Protein AF-A0A8T5B8S8-F1 (afdb_monomer_lite)

Radius of gyration: 22.69 Å; chains: 1; bounding box: 56×27×66 Å

pLDDT: mean 91.0, std 11.33, range [36.69, 97.81]

Foldseek 3Di:
DPDDDDDDDDDDDDPVVLVVLVVVCVVVVHDSVVSVVVVVVVVVLVVQLVVLLVCQLVVVDPLCVSCVSSVHDSVVSVVVCVVVVRDHDADVVNVVVVVVVVCVVVVDD

Structure (mmCIF, N/CA/C/O backbone):
data_AF-A0A8T5B8S8-F1
#
_entry.id   AF-A0A8T5B8S8-F1
#
loop_
_atom_site.group_PDB
_atom_site.id
_atom_site.type_symbol
_atom_site.label_atom_id
_atom_site.label_alt_id
_atom_site.label_comp_id
_atom_site.label_asym_id
_atom_site.label_entity_id
_atom_site.label_seq_id
_atom_site.pdbx_PDB_ins_code
_atom_site.Cartn_x
_atom_site.Cartn_y
_atom_site.Cartn_z
_atom_site.occupancy
_atom_site.B_iso_or_equiv
_atom_site.auth_seq_id
_atom_site.auth_comp_id
_atom_site.auth_asym_id
_atom_site.auth_atom_id
_atom_site.pdbx_PDB_model_num
ATOM 1 N N . MET A 1 1 ? 24.868 -10.493 3.628 1.00 36.69 1 MET A N 1
ATOM 2 C CA . MET A 1 1 ? 24.787 -10.494 2.152 1.00 36.69 1 MET A CA 1
ATOM 3 C C . MET A 1 1 ? 23.463 -11.142 1.777 1.00 36.69 1 MET A C 1
ATOM 5 O O . MET A 1 1 ? 23.390 -12.359 1.708 1.00 36.69 1 MET A O 1
ATOM 9 N N . ILE A 1 2 ? 22.385 -10.364 1.667 1.00 42.16 2 ILE A N 1
ATOM 10 C CA . ILE A 1 2 ? 21.121 -10.902 1.153 1.00 42.16 2 ILE A CA 1
ATOM 11 C C . ILE A 1 2 ? 21.274 -10.874 -0.364 1.00 42.16 2 ILE A C 1
ATOM 13 O O . ILE A 1 2 ? 21.304 -9.801 -0.959 1.00 42.16 2 ILE A O 1
ATOM 17 N N . TRP A 1 3 ? 21.487 -12.037 -0.971 1.00 51.94 3 TRP A N 1
ATOM 18 C CA . TRP A 1 3 ? 21.425 -12.168 -2.421 1.00 51.94 3 TRP A CA 1
ATOM 19 C C . TRP A 1 3 ? 19.994 -11.852 -2.866 1.00 51.94 3 TRP A C 1
ATOM 21 O O . TRP A 1 3 ? 19.054 -12.526 -2.448 1.00 51.94 3 TRP A O 1
ATOM 31 N N . MET A 1 4 ? 19.820 -10.823 -3.694 1.00 62.88 4 MET A N 1
ATOM 32 C CA . MET A 1 4 ? 18.563 -10.598 -4.405 1.00 62.88 4 MET A CA 1
ATOM 33 C C . MET A 1 4 ? 18.516 -11.561 -5.589 1.00 62.88 4 MET A C 1
ATOM 35 O O . MET A 1 4 ? 19.128 -11.308 -6.626 1.00 62.88 4 MET A O 1
ATOM 39 N N . ALA A 1 5 ? 17.820 -12.683 -5.423 1.00 81.06 5 ALA A N 1
ATOM 40 C CA . ALA A 1 5 ? 17.494 -13.555 -6.542 1.00 81.06 5 ALA A CA 1
ATOM 41 C C . ALA A 1 5 ? 16.544 -12.807 -7.491 1.00 81.06 5 ALA A C 1
ATOM 43 O O . ALA A 1 5 ? 15.498 -12.311 -7.072 1.00 81.06 5 ALA A O 1
ATOM 44 N N . LEU A 1 6 ? 16.934 -12.685 -8.760 1.00 81.75 6 LEU A N 1
ATOM 45 C CA . LEU A 1 6 ? 16.081 -12.145 -9.813 1.00 81.75 6 LEU A CA 1
ATOM 46 C C . LEU A 1 6 ? 15.484 -13.309 -10.597 1.00 81.75 6 LEU A C 1
ATOM 48 O O . LEU A 1 6 ? 16.217 -14.097 -11.191 1.00 81.75 6 LEU A O 1
ATOM 52 N N . GLU A 1 7 ? 14.158 -13.383 -10.625 1.00 88.62 7 GLU A N 1
ATOM 53 C CA . GLU A 1 7 ? 13.424 -14.339 -11.448 1.00 88.62 7 GLU A CA 1
ATOM 54 C C . GLU A 1 7 ? 12.843 -13.638 -12.679 1.00 88.62 7 GLU A C 1
ATOM 56 O O . GLU A 1 7 ? 12.337 -12.514 -12.603 1.00 88.62 7 GLU A O 1
ATOM 61 N N . ALA A 1 8 ? 12.943 -14.290 -13.838 1.00 89.25 8 ALA A N 1
ATOM 62 C CA . ALA A 1 8 ? 12.408 -13.759 -15.084 1.00 89.25 8 ALA A CA 1
ATOM 63 C C . ALA A 1 8 ? 10.911 -14.073 -15.195 1.00 89.25 8 ALA A C 1
ATOM 65 O O . ALA A 1 8 ? 10.507 -15.234 -15.191 1.00 89.25 8 ALA A O 1
ATOM 66 N N . VAL A 1 9 ? 10.094 -13.034 -15.363 1.00 89.62 9 VAL A N 1
ATOM 67 C CA . VAL A 1 9 ? 8.651 -13.153 -15.608 1.00 89.62 9 VAL A CA 1
ATOM 68 C C . VAL A 1 9 ? 8.359 -12.698 -17.035 1.00 89.62 9 VAL A C 1
ATOM 70 O O . VAL A 1 9 ? 8.780 -11.615 -17.443 1.00 89.62 9 VAL A O 1
ATOM 73 N N . THR A 1 10 ? 7.632 -13.511 -17.806 1.00 91.19 10 THR A N 1
ATOM 74 C CA . THR A 1 10 ? 7.183 -13.141 -19.158 1.00 91.19 10 THR A CA 1
ATOM 75 C C . THR A 1 10 ? 5.706 -12.761 -19.128 1.00 91.19 10 THR A C 1
ATOM 77 O O . THR A 1 10 ? 4.872 -13.491 -18.602 1.00 91.19 10 THR A O 1
ATOM 80 N N . THR A 1 11 ? 5.370 -11.594 -19.678 1.00 91.94 11 THR A N 1
ATOM 81 C CA . THR A 1 11 ? 3.984 -11.118 -19.769 1.00 91.94 11 THR A CA 1
ATOM 82 C C . THR A 1 11 ? 3.745 -10.408 -21.096 1.00 91.94 11 THR A C 1
ATOM 84 O O . THR A 1 11 ? 4.667 -9.851 -21.696 1.00 91.94 11 THR A O 1
ATOM 87 N N . ARG A 1 12 ? 2.502 -10.454 -21.582 1.00 94.25 12 ARG A N 1
ATOM 88 C CA . ARG A 1 12 ? 2.082 -9.780 -22.814 1.00 94.25 12 ARG A CA 1
ATOM 89 C C . ARG A 1 12 ? 1.466 -8.439 -22.444 1.00 94.25 12 ARG A C 1
ATOM 91 O O . ARG A 1 12 ? 0.429 -8.404 -21.790 1.00 94.25 12 ARG A O 1
ATOM 98 N N . LEU A 1 13 ? 2.092 -7.352 -22.886 1.00 92.00 13 LEU A N 1
ATOM 99 C CA . LEU A 1 13 ? 1.612 -5.993 -22.648 1.00 92.00 13 LEU A CA 1
ATOM 100 C C . LEU A 1 13 ? 1.039 -5.386 -23.936 1.00 92.00 13 LEU A C 1
ATOM 102 O O . LEU A 1 13 ? 1.579 -5.635 -25.020 1.00 92.00 13 LEU A O 1
ATOM 106 N N . PRO A 1 14 ? -0.024 -4.568 -23.845 1.00 96.88 14 PRO A N 1
ATOM 107 C CA . PRO A 1 14 ? -0.480 -3.761 -24.968 1.00 96.88 14 PRO A CA 1
ATOM 108 C C . PRO A 1 14 ? 0.655 -2.889 -25.515 1.00 96.88 14 PRO A C 1
ATOM 110 O O . PRO A 1 14 ? 1.450 -2.337 -24.751 1.00 96.88 14 PRO A O 1
ATOM 113 N N . ARG A 1 15 ? 0.706 -2.713 -26.842 1.00 96.00 15 ARG A N 1
ATOM 114 C CA . ARG A 1 15 ? 1.759 -1.914 -27.497 1.00 96.00 15 ARG A CA 1
ATOM 115 C C . ARG A 1 15 ? 1.855 -0.496 -26.937 1.00 96.00 15 ARG A C 1
ATOM 117 O O . ARG A 1 15 ? 2.949 0.037 -26.826 1.00 96.00 15 ARG A O 1
ATOM 124 N N . GLU A 1 16 ? 0.724 0.107 -26.582 1.00 97.19 16 GLU A N 1
ATOM 125 C CA . GLU A 1 16 ? 0.686 1.481 -26.073 1.00 97.19 16 GLU A CA 1
ATOM 126 C C . GLU A 1 16 ? 1.372 1.611 -24.714 1.00 97.19 16 GLU A C 1
ATOM 128 O O . GLU A 1 16 ? 2.142 2.542 -24.500 1.00 97.19 16 GLU A O 1
ATOM 133 N N . MET A 1 17 ? 1.159 0.629 -23.836 1.00 95.50 17 MET A N 1
ATOM 134 C CA . MET A 1 17 ? 1.805 0.567 -22.530 1.00 95.50 17 MET A CA 1
ATOM 135 C C . MET A 1 17 ? 3.318 0.399 -22.674 1.00 95.50 17 MET A C 1
ATOM 137 O O . MET A 1 17 ? 4.076 1.073 -21.986 1.00 95.50 17 MET A O 1
ATOM 141 N N . LEU A 1 18 ? 3.764 -0.462 -23.596 1.00 94.81 18 LEU A N 1
ATOM 142 C CA . LEU A 1 18 ? 5.193 -0.664 -23.835 1.00 94.81 18 LEU A CA 1
ATOM 143 C C . LEU A 1 18 ? 5.872 0.620 -24.335 1.00 94.81 18 LEU A C 1
ATOM 145 O O . LEU A 1 18 ? 6.946 0.955 -23.844 1.00 94.81 18 LEU A O 1
ATOM 149 N N . ARG A 1 19 ? 5.218 1.368 -25.237 1.00 96.06 19 ARG A N 1
ATOM 150 C CA . ARG A 1 19 ? 5.720 2.669 -25.712 1.00 96.06 19 ARG A CA 1
ATOM 151 C C . ARG A 1 19 ? 5.896 3.669 -24.572 1.00 96.06 19 ARG A C 1
ATOM 153 O O . ARG A 1 19 ? 6.889 4.387 -24.540 1.00 96.06 19 ARG A O 1
ATOM 160 N N . GLU A 1 20 ? 4.951 3.715 -23.637 1.00 96.75 20 GLU A N 1
ATOM 161 C CA . GLU A 1 20 ? 5.034 4.625 -22.492 1.00 96.75 20 GLU A CA 1
ATOM 162 C C . GLU A 1 20 ? 6.161 4.236 -21.528 1.00 96.75 20 GLU A C 1
ATOM 164 O O . GLU A 1 20 ? 6.912 5.099 -21.073 1.00 96.75 20 GLU A O 1
ATOM 169 N N . VAL A 1 21 ? 6.337 2.937 -21.272 1.00 95.75 21 VAL A N 1
ATOM 170 C CA . VAL A 1 21 ? 7.467 2.428 -20.481 1.00 95.75 21 VAL A CA 1
ATOM 171 C C . VAL A 1 21 ? 8.798 2.788 -21.146 1.00 95.75 21 VAL A C 1
ATOM 173 O O . VAL A 1 21 ? 9.699 3.271 -20.471 1.00 95.75 21 VAL A O 1
ATOM 176 N N . GLU A 1 22 ? 8.935 2.598 -22.458 1.00 95.56 22 GLU A N 1
ATOM 177 C CA . GLU A 1 22 ? 10.165 2.938 -23.188 1.00 95.56 22 GLU A CA 1
ATOM 178 C C . GLU A 1 22 ? 10.469 4.441 -23.119 1.00 95.56 22 GLU A C 1
ATOM 180 O O . GLU A 1 22 ? 11.580 4.828 -22.756 1.00 95.56 22 GLU A O 1
ATOM 185 N N . ARG A 1 23 ? 9.457 5.291 -23.331 1.00 97.62 23 ARG A N 1
ATOM 186 C CA . ARG A 1 23 ? 9.576 6.751 -23.208 1.00 97.62 23 ARG A CA 1
ATOM 187 C C . ARG A 1 23 ? 10.058 7.185 -21.818 1.00 97.62 23 ARG A C 1
ATOM 189 O O . ARG A 1 23 ? 10.872 8.102 -21.694 1.00 97.62 23 ARG A O 1
ATOM 196 N N . LEU A 1 24 ? 9.534 6.564 -20.761 1.00 97.44 24 LEU A N 1
ATOM 197 C CA . LEU A 1 24 ? 9.936 6.847 -19.381 1.00 97.44 24 LEU A CA 1
ATOM 198 C C . LEU A 1 24 ? 11.348 6.328 -19.081 1.00 97.44 24 LEU A C 1
ATOM 200 O O . LEU A 1 24 ? 12.125 7.035 -18.441 1.00 97.44 24 LEU A O 1
ATOM 204 N N . ALA A 1 25 ? 11.707 5.148 -19.589 1.00 97.12 25 ALA A N 1
ATOM 205 C CA . ALA A 1 25 ? 13.023 4.548 -19.380 1.00 97.12 25 ALA A CA 1
ATOM 206 C C . ALA A 1 25 ? 14.132 5.409 -20.003 1.00 97.12 25 ALA A C 1
ATOM 208 O O . ALA A 1 25 ? 15.148 5.673 -19.360 1.00 97.12 25 ALA A O 1
ATOM 209 N N . GLU A 1 26 ? 13.899 5.929 -21.213 1.00 97.12 26 GLU A N 1
ATOM 210 C CA . GLU A 1 26 ? 14.801 6.877 -21.876 1.00 97.12 26 GLU A CA 1
ATOM 211 C C . GLU A 1 26 ? 14.950 8.179 -21.082 1.00 97.12 26 GLU A C 1
ATOM 213 O O . GLU A 1 26 ? 16.069 8.644 -20.849 1.00 97.12 26 GLU A O 1
ATOM 218 N N . LYS A 1 27 ? 13.829 8.750 -20.619 1.00 97.38 27 LYS A N 1
ATOM 219 C CA . LYS A 1 27 ? 13.823 9.985 -19.822 1.00 97.38 27 LYS A CA 1
ATOM 220 C C . LYS A 1 27 ? 14.613 9.828 -18.519 1.00 97.38 27 LYS A C 1
ATOM 222 O O . LYS A 1 27 ? 15.338 10.744 -18.132 1.00 97.38 27 LYS A O 1
ATOM 227 N N . GLU A 1 28 ? 14.466 8.691 -17.845 1.00 95.75 28 GLU A N 1
ATOM 228 C CA . GLU A 1 28 ? 15.121 8.391 -16.566 1.00 95.75 2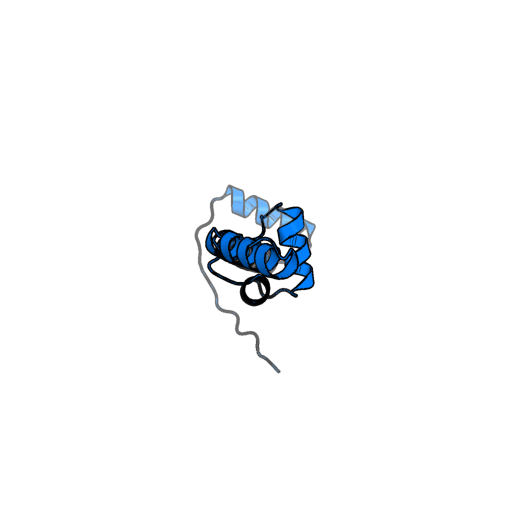8 GLU A CA 1
ATOM 229 C C . GLU A 1 28 ? 16.521 7.776 -16.722 1.00 95.75 28 GLU A C 1
ATOM 231 O O . GLU A 1 28 ? 17.233 7.626 -15.729 1.00 95.75 28 GLU A O 1
ATOM 236 N N . LYS A 1 29 ? 16.946 7.473 -17.958 1.00 96.50 29 LYS A N 1
ATOM 237 C CA . LYS A 1 29 ? 18.226 6.823 -18.292 1.00 96.50 29 LYS A CA 1
ATOM 238 C C . LYS A 1 29 ? 18.427 5.487 -17.567 1.00 96.50 29 LYS A C 1
ATOM 240 O O . LYS A 1 29 ? 19.520 5.190 -17.084 1.00 96.50 29 LYS A O 1
ATOM 245 N N . VAL A 1 30 ? 17.372 4.683 -17.501 1.00 96.62 30 VAL A N 1
ATOM 246 C CA . VAL A 1 30 ? 17.382 3.333 -16.920 1.00 96.62 30 VAL A CA 1
ATOM 247 C C . VAL A 1 30 ? 17.011 2.302 -17.976 1.00 96.62 30 VAL A C 1
ATOM 249 O O . VAL A 1 30 ? 16.393 2.631 -18.989 1.00 96.62 30 VAL A O 1
ATOM 252 N N . ASP A 1 31 ? 17.376 1.039 -17.762 1.00 94.81 31 ASP A N 1
ATOM 253 C CA . ASP A 1 31 ? 16.916 -0.020 -18.649 1.00 94.81 31 ASP A CA 1
ATOM 254 C C . ASP A 1 31 ? 15.422 -0.307 -18.443 1.00 94.81 31 ASP A C 1
ATOM 256 O O . ASP A 1 31 ? 14.831 -0.067 -17.385 1.00 94.81 31 ASP A O 1
ATOM 260 N N . ARG A 1 32 ? 14.806 -0.872 -19.483 1.00 92.56 32 ARG A N 1
ATOM 261 C CA . ARG A 1 32 ? 13.380 -1.203 -19.483 1.00 92.56 32 ARG A CA 1
ATOM 262 C C . ARG A 1 32 ? 12.994 -2.135 -18.331 1.00 92.56 32 ARG A C 1
ATOM 264 O O . ARG A 1 32 ? 11.916 -1.976 -17.767 1.00 92.56 32 ARG A O 1
ATOM 271 N N . SER A 1 33 ? 13.835 -3.113 -17.997 1.00 92.19 33 SER A N 1
ATOM 272 C CA . SER A 1 33 ? 13.505 -4.108 -16.970 1.00 92.19 33 SER A CA 1
ATOM 273 C C . SER A 1 33 ? 13.552 -3.491 -15.576 1.00 92.19 33 SER A C 1
ATOM 275 O O . SER A 1 33 ? 12.680 -3.776 -14.757 1.00 92.19 33 SER A O 1
ATOM 277 N N . GLU A 1 34 ? 14.520 -2.615 -15.320 1.00 93.69 34 GLU A N 1
ATOM 278 C CA . GLU A 1 34 ? 14.605 -1.845 -14.081 1.00 93.69 34 GLU A CA 1
ATOM 279 C C . GLU A 1 34 ? 13.413 -0.898 -13.915 1.00 93.69 34 GLU A C 1
ATOM 281 O O . GLU A 1 34 ? 12.799 -0.887 -12.846 1.00 93.69 34 GLU A O 1
ATOM 286 N N . LEU A 1 35 ? 13.016 -0.162 -14.960 1.00 95.62 35 LEU A N 1
ATOM 287 C CA . LEU A 1 35 ? 11.832 0.694 -14.869 1.00 95.62 35 LEU A CA 1
ATOM 288 C C . LEU A 1 35 ? 10.566 -0.123 -14.585 1.00 95.62 35 LEU A C 1
ATOM 290 O O . LEU A 1 35 ? 9.805 0.218 -13.680 1.00 95.62 35 LEU A O 1
ATOM 294 N N . ILE A 1 36 ? 10.350 -1.219 -15.321 1.00 94.56 36 ILE A N 1
ATOM 295 C CA . ILE A 1 36 ? 9.199 -2.107 -15.096 1.00 94.56 36 ILE A CA 1
ATOM 296 C C . ILE A 1 36 ? 9.198 -2.615 -13.653 1.00 94.56 36 ILE A C 1
ATOM 298 O O . ILE A 1 36 ? 8.156 -2.596 -13.000 1.00 94.56 36 ILE A O 1
ATOM 302 N N . ARG A 1 37 ? 10.357 -3.022 -13.125 1.00 93.25 37 ARG A N 1
ATOM 303 C CA . ARG A 1 37 ? 10.486 -3.484 -11.740 1.00 93.25 37 ARG A CA 1
ATOM 304 C C . ARG A 1 37 ? 10.101 -2.398 -10.737 1.00 93.25 37 ARG A C 1
ATOM 306 O O . ARG A 1 37 ? 9.348 -2.689 -9.814 1.00 93.25 37 ARG A O 1
ATOM 313 N N . ARG A 1 38 ? 10.567 -1.158 -10.921 1.00 94.69 38 ARG A N 1
ATOM 314 C CA . ARG A 1 38 ? 10.223 -0.023 -10.044 1.00 94.69 38 ARG A CA 1
ATOM 315 C C . ARG A 1 38 ? 8.737 0.307 -10.082 1.00 94.69 38 ARG A C 1
ATOM 317 O O . ARG A 1 38 ? 8.131 0.504 -9.034 1.00 94.69 38 ARG A O 1
ATOM 324 N N . LEU A 1 39 ? 8.147 0.338 -11.277 1.00 95.50 39 LEU A N 1
ATOM 325 C CA . LEU A 1 39 ? 6.715 0.582 -11.448 1.00 95.50 39 LEU A CA 1
ATOM 326 C C . LEU A 1 39 ? 5.878 -0.520 -10.790 1.00 95.50 39 LEU A C 1
ATOM 328 O O . LEU A 1 39 ? 4.884 -0.221 -10.132 1.00 95.50 39 LEU A O 1
ATOM 332 N N . LEU A 1 40 ? 6.294 -1.782 -10.924 1.00 94.75 40 LEU A N 1
ATOM 333 C CA . LEU A 1 40 ? 5.639 -2.908 -10.262 1.00 94.75 40 LEU A CA 1
ATOM 334 C C . LEU A 1 40 ? 5.781 -2.842 -8.739 1.00 94.75 40 LEU A C 1
ATOM 336 O O . LEU A 1 40 ? 4.786 -3.029 -8.046 1.00 94.75 40 LEU A O 1
ATOM 340 N N . ASP A 1 41 ? 6.968 -2.541 -8.207 1.00 94.44 41 ASP A N 1
ATOM 341 C CA . ASP A 1 41 ? 7.174 -2.369 -6.761 1.00 94.44 41 ASP A CA 1
ATOM 342 C C . ASP A 1 41 ? 6.281 -1.251 -6.206 1.00 94.44 41 ASP A C 1
ATOM 344 O O . ASP A 1 41 ? 5.581 -1.440 -5.210 1.00 94.44 41 ASP A O 1
ATOM 348 N N . PHE A 1 42 ? 6.220 -0.113 -6.903 1.00 95.25 42 PHE A N 1
ATOM 349 C CA . PHE A 1 42 ? 5.324 0.983 -6.551 1.00 95.25 42 PHE A CA 1
ATOM 350 C C . PHE A 1 42 ? 3.851 0.549 -6.561 1.00 95.25 42 PHE A C 1
ATOM 352 O O . PHE A 1 42 ? 3.135 0.768 -5.583 1.00 95.25 42 PHE A O 1
ATOM 359 N N . ALA A 1 43 ? 3.403 -0.116 -7.630 1.00 96.25 43 ALA A N 1
ATOM 360 C CA . ALA A 1 43 ? 2.028 -0.588 -7.752 1.00 96.25 43 ALA A CA 1
ATOM 361 C C . ALA A 1 43 ? 1.658 -1.600 -6.655 1.00 96.25 43 ALA A C 1
ATOM 363 O O . ALA A 1 43 ? 0.567 -1.529 -6.091 1.00 96.25 43 ALA A O 1
ATOM 364 N N . LEU A 1 44 ? 2.567 -2.518 -6.310 1.00 96.12 44 LEU A N 1
ATOM 365 C CA . LEU A 1 44 ? 2.354 -3.505 -5.249 1.00 96.12 44 LEU A CA 1
ATOM 366 C C . LEU A 1 44 ? 2.266 -2.850 -3.868 1.00 96.12 44 LEU A C 1
ATOM 368 O O . LEU A 1 44 ? 1.398 -3.217 -3.076 1.00 96.12 44 LEU A O 1
ATOM 372 N N . ARG A 1 45 ? 3.120 -1.861 -3.580 1.00 94.94 45 ARG A N 1
ATOM 373 C CA . ARG A 1 45 ? 3.025 -1.073 -2.340 1.00 94.94 45 ARG A CA 1
ATOM 374 C C . ARG A 1 45 ? 1.696 -0.334 -2.258 1.00 94.94 45 ARG A C 1
ATOM 376 O O . ARG A 1 45 ? 1.029 -0.411 -1.230 1.00 94.94 45 ARG A O 1
ATOM 383 N N . GLN A 1 46 ? 1.288 0.321 -3.343 1.00 95.94 46 GLN A N 1
ATOM 384 C CA . GLN A 1 46 ? 0.020 1.042 -3.393 1.00 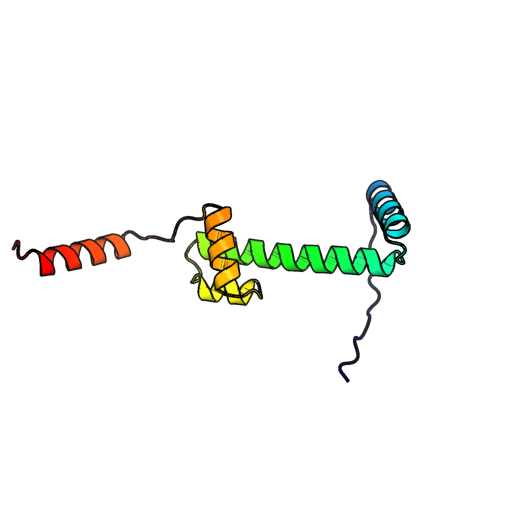95.94 46 GLN A CA 1
ATOM 385 C C . GLN A 1 46 ? -1.173 0.100 -3.177 1.00 95.94 46 GLN A C 1
ATOM 387 O O . GLN A 1 46 ? -2.036 0.392 -2.354 1.00 95.94 46 GLN A O 1
ATOM 392 N N . LYS A 1 47 ? -1.167 -1.076 -3.818 1.00 97.19 47 LYS A N 1
ATOM 393 C CA . LYS A 1 47 ? -2.208 -2.098 -3.638 1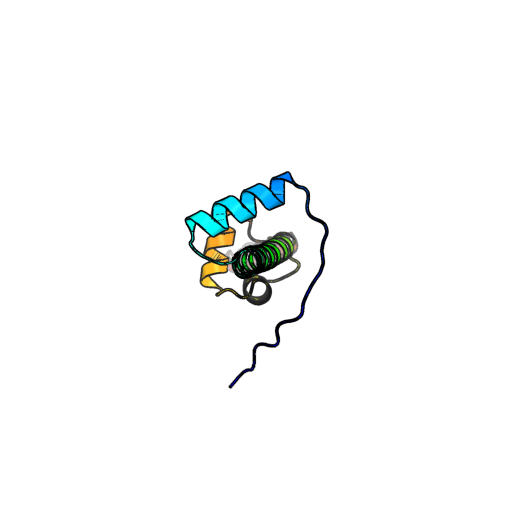.00 97.19 47 LYS A CA 1
ATOM 394 C C . LYS A 1 47 ? -2.337 -2.541 -2.179 1.00 97.19 47 LYS A C 1
ATOM 396 O O . LYS A 1 47 ? -3.446 -2.606 -1.664 1.00 97.19 47 LYS A O 1
ATOM 401 N N . ARG A 1 48 ? -1.213 -2.782 -1.493 1.00 96.12 48 ARG A N 1
ATOM 402 C CA . ARG A 1 48 ? -1.205 -3.145 -0.063 1.00 96.12 48 ARG A CA 1
ATOM 403 C C . ARG A 1 48 ? -1.785 -2.047 0.825 1.00 96.12 48 ARG A C 1
ATOM 405 O O . ARG A 1 48 ? -2.492 -2.347 1.782 1.00 96.12 48 ARG A O 1
ATOM 412 N N . VAL A 1 49 ? -1.471 -0.785 0.528 1.00 96.62 49 VAL A N 1
ATOM 413 C CA . VAL A 1 49 ? -2.031 0.366 1.250 1.00 96.62 49 VAL A CA 1
ATOM 414 C C . VAL A 1 49 ? -3.542 0.439 1.049 1.00 96.62 49 VAL A C 1
ATOM 416 O O . VAL A 1 49 ? -4.272 0.619 2.020 1.00 96.62 49 VAL A O 1
ATOM 419 N N . ASP A 1 50 ? -4.017 0.279 -0.185 1.00 96.12 50 ASP A N 1
ATOM 420 C CA . ASP A 1 50 ? -5.445 0.363 -0.489 1.00 96.12 50 ASP A CA 1
ATOM 421 C C . ASP A 1 50 ? -6.242 -0.775 0.175 1.00 96.12 50 ASP A C 1
ATOM 423 O O . ASP A 1 50 ? -7.248 -0.495 0.825 1.00 96.12 50 ASP A O 1
ATOM 427 N N . GLU A 1 51 ? -5.743 -2.017 0.138 1.00 96.81 51 GLU A N 1
ATOM 428 C CA . GLU A 1 51 ? -6.343 -3.165 0.845 1.00 96.81 51 GLU A CA 1
ATOM 429 C C . GLU A 1 51 ? -6.396 -2.947 2.369 1.00 96.81 51 GLU A C 1
ATOM 431 O O . GLU A 1 51 ? -7.394 -3.253 3.022 1.00 96.81 51 GLU A O 1
ATOM 436 N N . ALA A 1 52 ? -5.336 -2.385 2.959 1.00 97.44 52 ALA A N 1
ATOM 437 C CA . ALA A 1 52 ? -5.291 -2.099 4.392 1.00 97.44 52 ALA A CA 1
ATOM 438 C C . ALA A 1 52 ? -6.280 -0.999 4.810 1.00 97.44 52 ALA A C 1
ATOM 440 O O . ALA A 1 52 ? -6.897 -1.085 5.873 1.00 97.44 52 ALA A O 1
ATOM 441 N N . LEU A 1 53 ? -6.436 0.035 3.980 1.00 96.06 53 LEU A N 1
ATOM 442 C CA . LEU A 1 53 ? -7.388 1.120 4.212 1.00 96.06 53 LEU A CA 1
ATOM 443 C C . LEU A 1 53 ? -8.837 0.644 4.082 1.00 96.06 53 LEU A C 1
ATOM 445 O O . LEU A 1 53 ? -9.685 1.094 4.850 1.00 96.06 53 LEU A O 1
ATOM 449 N N . GLU A 1 54 ? -9.121 -0.255 3.139 1.00 95.06 54 GLU A N 1
ATOM 450 C CA . GLU A 1 54 ? -10.439 -0.879 2.985 1.00 95.06 54 GLU A CA 1
ATOM 451 C C . GLU A 1 54 ? -10.780 -1.748 4.200 1.00 95.06 54 GLU A C 1
ATOM 453 O O . GLU A 1 54 ? -11.802 -1.526 4.846 1.00 95.06 54 GLU A O 1
ATOM 458 N N . ALA A 1 55 ? -9.860 -2.619 4.625 1.00 95.00 55 ALA A N 1
ATOM 459 C CA . ALA A 1 55 ? -10.045 -3.426 5.829 1.00 95.00 55 ALA A CA 1
ATOM 460 C C . ALA A 1 55 ? -10.264 -2.570 7.094 1.00 95.00 55 ALA A C 1
ATOM 462 O O . ALA A 1 55 ? -11.044 -2.947 7.974 1.00 95.00 55 ALA A O 1
ATOM 463 N N . TYR A 1 56 ? -9.576 -1.425 7.205 1.00 95.75 56 TYR A N 1
ATOM 464 C CA . TYR A 1 56 ? -9.798 -0.474 8.296 1.00 95.75 56 TYR A CA 1
ATOM 465 C C . TYR A 1 56 ? -11.176 0.181 8.197 1.00 95.75 56 TYR A C 1
ATOM 467 O O . TYR A 1 56 ? -11.890 0.234 9.194 1.00 95.75 56 TYR A O 1
ATOM 475 N N . ARG A 1 57 ? -11.568 0.651 7.006 1.00 92.56 57 ARG A N 1
ATOM 476 C CA . ARG A 1 57 ? -12.874 1.283 6.766 1.00 92.56 57 ARG A CA 1
ATOM 477 C C . ARG A 1 57 ? -14.028 0.364 7.159 1.00 92.56 57 ARG A C 1
ATOM 479 O O . ARG A 1 57 ? -14.983 0.834 7.770 1.00 92.56 57 ARG A O 1
ATOM 486 N N . ASP A 1 58 ? -13.907 -0.923 6.862 1.00 91.88 58 ASP A N 1
ATOM 487 C CA . ASP A 1 58 ? -14.928 -1.925 7.170 1.00 91.88 58 ASP A CA 1
ATOM 488 C C . ASP A 1 58 ? -14.944 -2.329 8.655 1.00 91.88 58 ASP A C 1
ATOM 490 O O . ASP A 1 58 ? -15.729 -3.182 9.065 1.00 91.88 58 ASP A O 1
ATOM 494 N N . GLY A 1 59 ? -14.056 -1.759 9.479 1.00 91.25 59 GLY A N 1
ATOM 495 C CA . GLY A 1 59 ? -13.916 -2.105 10.893 1.00 91.25 59 GLY A CA 1
ATOM 496 C C . GLY A 1 59 ? -13.335 -3.501 11.135 1.00 91.25 59 GLY A C 1
ATOM 497 O O . GLY A 1 59 ? -13.334 -3.973 12.270 1.00 91.25 59 GLY A O 1
ATOM 498 N N . SER A 1 60 ? -12.824 -4.165 10.091 1.00 92.69 60 SER A N 1
ATOM 499 C CA . SER A 1 60 ? -12.275 -5.525 10.175 1.00 92.69 60 SER A CA 1
ATOM 500 C C . SER A 1 60 ? -10.912 -5.567 10.867 1.00 92.69 60 SER A C 1
ATOM 502 O O . SER A 1 60 ? -10.523 -6.594 11.424 1.00 92.69 60 SER A O 1
ATOM 504 N N . VAL A 1 61 ? -10.169 -4.458 10.836 1.00 95.19 61 VAL A N 1
ATOM 505 C CA . VAL A 1 61 ? -8.865 -4.327 11.491 1.00 95.19 61 VAL A CA 1
ATOM 506 C C . VAL A 1 61 ? -8.738 -2.994 12.219 1.00 95.19 61 VAL A C 1
ATOM 508 O O . VAL A 1 61 ? -9.363 -1.998 11.862 1.00 95.19 61 VAL A O 1
ATOM 511 N N . THR A 1 62 ? -7.878 -2.954 13.237 1.00 95.69 62 THR A N 1
ATOM 512 C CA . THR A 1 62 ? -7.510 -1.698 13.900 1.00 95.69 62 THR A CA 1
ATOM 513 C C . THR A 1 62 ? -6.617 -0.845 12.998 1.00 95.69 62 THR A C 1
ATOM 515 O O . THR A 1 62 ? -5.940 -1.362 12.107 1.00 95.69 62 THR A O 1
ATOM 518 N N . LEU A 1 63 ? -6.536 0.461 13.272 1.00 95.69 63 LEU A N 1
ATOM 519 C CA . LEU A 1 63 ? -5.641 1.373 12.547 1.00 95.69 63 LEU A CA 1
ATOM 520 C C . LEU A 1 63 ? -4.174 0.912 12.591 1.00 95.69 63 LEU A C 1
ATOM 522 O O . LEU A 1 63 ? -3.455 0.992 11.597 1.00 95.69 63 LEU A O 1
ATOM 526 N N . TRP A 1 64 ? -3.744 0.386 13.742 1.00 97.12 64 TRP A N 1
ATOM 527 C CA . TRP A 1 64 ? -2.411 -0.188 13.910 1.00 97.12 64 TRP A CA 1
ATOM 528 C C . TRP A 1 64 ? -2.201 -1.398 13.004 1.00 97.12 64 TRP A C 1
ATOM 530 O O . TRP A 1 64 ? -1.207 -1.475 12.285 1.00 97.12 64 TRP A O 1
ATOM 540 N N . ARG A 1 65 ? -3.167 -2.322 12.981 1.00 97.56 65 ARG A N 1
ATOM 541 C CA . ARG A 1 65 ? -3.085 -3.512 12.137 1.00 97.56 65 ARG A CA 1
ATOM 542 C C . ARG A 1 65 ? -3.100 -3.161 10.647 1.00 97.56 65 ARG A C 1
ATOM 544 O O . ARG A 1 65 ? -2.367 -3.775 9.878 1.00 97.56 65 ARG A O 1
ATOM 551 N N . ALA A 1 66 ? -3.865 -2.148 10.247 1.00 97.44 66 ALA A N 1
ATOM 552 C CA . ALA A 1 66 ? -3.834 -1.627 8.885 1.00 97.44 66 ALA A CA 1
ATOM 553 C C . ALA A 1 66 ? -2.443 -1.078 8.517 1.00 97.44 66 ALA A C 1
ATOM 555 O O . ALA A 1 66 ? -1.933 -1.370 7.436 1.00 97.44 66 ALA A O 1
ATOM 556 N N . ALA A 1 67 ? -1.788 -0.338 9.420 1.00 97.75 67 ALA A N 1
ATOM 557 C CA . ALA A 1 67 ? -0.427 0.156 9.197 1.00 97.75 67 ALA A CA 1
ATOM 558 C C . ALA A 1 67 ? 0.574 -0.992 8.966 1.00 97.75 67 ALA A C 1
ATOM 560 O O . ALA A 1 67 ? 1.350 -0.957 8.008 1.00 97.75 67 ALA A O 1
ATOM 561 N N . GLU A 1 68 ? 0.493 -2.054 9.774 1.00 97.62 68 GLU A N 1
ATOM 562 C CA . GLU A 1 68 ? 1.312 -3.262 9.601 1.00 97.62 68 GLU A CA 1
ATOM 563 C C . GLU A 1 68 ? 1.071 -3.945 8.245 1.00 97.62 68 GLU A C 1
ATOM 565 O O . GLU A 1 68 ? 2.027 -4.304 7.556 1.00 97.62 68 GLU A O 1
ATOM 570 N N . MET A 1 69 ? -0.193 -4.096 7.832 1.00 97.12 69 MET A N 1
ATOM 571 C CA . MET A 1 69 ? -0.559 -4.696 6.539 1.00 97.12 69 MET A CA 1
ATOM 572 C C . MET A 1 69 ? 0.021 -3.900 5.361 1.00 97.12 69 MET A C 1
ATOM 574 O O . MET A 1 69 ? 0.657 -4.463 4.459 1.00 97.12 69 MET A O 1
ATOM 578 N N . ALA A 1 70 ? -0.131 -2.577 5.414 1.00 96.81 70 ALA A N 1
ATOM 579 C CA . ALA A 1 70 ? 0.412 -1.648 4.432 1.00 96.81 70 ALA A CA 1
ATOM 580 C C . ALA A 1 70 ? 1.952 -1.587 4.445 1.00 96.81 70 ALA A C 1
ATOM 582 O O . ALA A 1 70 ? 2.557 -1.198 3.449 1.00 96.81 70 ALA A O 1
ATOM 583 N N . GLY A 1 71 ? 2.599 -2.012 5.536 1.00 96.31 71 GLY A N 1
ATOM 584 C CA . GLY A 1 71 ? 4.051 -1.936 5.698 1.00 96.31 71 GLY A CA 1
ATOM 585 C C . GLY A 1 71 ? 4.556 -0.507 5.898 1.00 96.31 71 GLY A C 1
ATOM 586 O O . GLY A 1 71 ? 5.661 -0.190 5.464 1.00 96.31 71 GLY A O 1
ATOM 587 N N . ILE A 1 72 ? 3.742 0.345 6.522 1.00 96.88 72 ILE A N 1
ATOM 588 C CA . ILE A 1 72 ? 4.055 1.747 6.822 1.00 96.88 72 ILE A CA 1
ATOM 589 C C . ILE A 1 72 ? 3.958 1.993 8.329 1.00 96.88 72 ILE A C 1
ATOM 591 O O . ILE A 1 72 ? 3.417 1.180 9.080 1.00 96.88 72 ILE A O 1
ATOM 595 N N . SER A 1 73 ? 4.474 3.123 8.798 1.00 97.81 73 SER A N 1
ATOM 596 C CA . SER A 1 73 ? 4.326 3.505 10.201 1.00 97.81 73 SER A CA 1
ATOM 597 C C . SER A 1 73 ? 2.869 3.836 10.550 1.00 97.81 73 SER A C 1
ATOM 599 O O . SER A 1 73 ? 2.091 4.291 9.707 1.00 97.81 73 SER A O 1
ATOM 601 N N . LEU A 1 74 ? 2.506 3.704 11.833 1.00 97.12 74 LEU A N 1
ATOM 602 C CA . LEU A 1 74 ? 1.194 4.152 12.319 1.00 97.12 74 LEU A CA 1
ATOM 603 C C . LEU A 1 74 ? 0.933 5.623 11.959 1.00 97.12 74 LEU A C 1
ATOM 605 O O . LEU A 1 74 ? -0.189 5.988 11.620 1.00 97.12 74 LEU A O 1
ATOM 609 N N . ARG A 1 75 ? 1.967 6.472 12.022 1.00 97.44 75 ARG A N 1
ATOM 610 C CA . ARG A 1 75 ? 1.851 7.899 11.706 1.00 97.44 75 ARG A CA 1
ATOM 611 C C . ARG A 1 75 ? 1.463 8.134 10.253 1.00 97.44 75 ARG A C 1
ATOM 613 O O . ARG A 1 75 ? 0.563 8.923 9.999 1.00 97.44 75 ARG A O 1
ATOM 620 N N . GLU A 1 76 ? 2.103 7.438 9.322 1.00 97.06 76 GLU A N 1
ATOM 621 C CA . GLU A 1 76 ? 1.741 7.519 7.905 1.00 97.06 76 GLU A CA 1
ATOM 622 C C . GLU A 1 76 ? 0.313 7.019 7.675 1.00 97.06 76 GLU A C 1
ATOM 624 O O . GLU A 1 76 ? -0.447 7.657 6.952 1.00 97.06 76 GLU A O 1
ATOM 629 N N . MET A 1 77 ? -0.093 5.943 8.355 1.00 97.44 77 MET A N 1
ATOM 630 C CA . MET A 1 77 ? -1.465 5.443 8.266 1.00 97.44 77 MET A CA 1
ATOM 631 C C . MET A 1 77 ? -2.496 6.451 8.809 1.00 97.44 77 MET A C 1
ATOM 633 O O . MET A 1 77 ? -3.534 6.659 8.182 1.00 97.44 77 MET A O 1
ATOM 637 N N . MET A 1 78 ? -2.207 7.130 9.926 1.00 96.00 78 MET A N 1
ATOM 638 C CA . MET A 1 78 ? -3.057 8.206 10.461 1.00 96.00 78 MET A CA 1
ATOM 639 C C . MET A 1 78 ? -3.246 9.343 9.448 1.00 96.00 78 MET A C 1
ATOM 641 O O . MET A 1 78 ? -4.373 9.796 9.233 1.00 96.00 78 MET A O 1
ATOM 645 N N . GLU A 1 79 ? -2.165 9.783 8.800 1.00 96.62 79 GLU A N 1
ATOM 646 C CA . GLU A 1 79 ? -2.242 10.820 7.767 1.00 96.62 79 GLU A CA 1
ATOM 647 C C . GLU A 1 79 ? -3.038 10.343 6.546 1.00 96.62 79 GLU A C 1
ATOM 649 O O . GLU A 1 79 ? -3.892 11.078 6.055 1.00 96.62 79 GLU A O 1
ATOM 654 N N . LEU A 1 80 ? -2.842 9.099 6.093 1.00 95.75 80 LEU A N 1
ATOM 655 C CA . LEU A 1 80 ? -3.590 8.535 4.964 1.00 95.75 80 LEU A CA 1
ATOM 656 C C . LEU A 1 80 ? -5.094 8.453 5.238 1.00 95.75 80 LEU A C 1
ATOM 658 O O . LEU A 1 80 ? -5.891 8.859 4.393 1.00 95.75 80 LEU A O 1
ATOM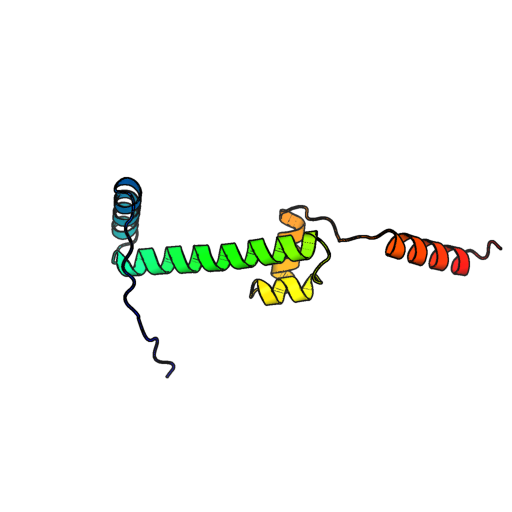 662 N N . VAL A 1 81 ? -5.489 7.967 6.416 1.00 95.25 81 VAL A N 1
ATOM 663 C CA . VAL A 1 81 ? -6.898 7.897 6.835 1.00 95.25 81 VAL A CA 1
ATOM 664 C C . VAL A 1 81 ? -7.525 9.289 6.866 1.00 95.25 81 VAL A C 1
ATOM 666 O O . VAL A 1 81 ? -8.627 9.477 6.349 1.00 95.25 81 VAL A O 1
ATOM 669 N N . LYS A 1 82 ? -6.799 10.283 7.390 1.00 93.75 82 LYS A N 1
ATOM 670 C CA . LYS A 1 82 ? -7.240 11.682 7.422 1.00 93.75 82 LYS A CA 1
ATOM 671 C C . LYS A 1 82 ? -7.376 12.276 6.018 1.00 93.75 82 LYS A C 1
ATOM 673 O O . LYS A 1 82 ? -8.400 12.882 5.713 1.00 93.75 82 LYS A O 1
ATOM 678 N N . MET A 1 83 ? -6.373 12.088 5.160 1.00 94.19 83 MET A N 1
ATOM 679 C CA . MET A 1 83 ? -6.370 12.589 3.781 1.00 94.19 83 MET A CA 1
ATOM 680 C C . MET A 1 83 ? -7.483 11.960 2.939 1.00 94.19 83 MET A C 1
ATOM 682 O O . MET A 1 83 ? -8.146 12.664 2.184 1.00 94.19 83 MET A O 1
ATOM 686 N N . LYS A 1 84 ? -7.719 10.651 3.091 1.00 91.75 84 LYS A N 1
ATOM 687 C CA . LYS A 1 84 ? -8.794 9.929 2.393 1.00 91.75 84 LYS A CA 1
ATOM 688 C C . LYS A 1 84 ? -10.162 10.057 3.077 1.00 91.75 84 LYS A C 1
ATOM 690 O O . LYS A 1 84 ? -11.104 9.404 2.634 1.00 91.75 84 LYS A O 1
ATOM 695 N N . GLN A 1 85 ? -10.267 10.864 4.139 1.00 91.81 85 GLN A N 1
ATOM 696 C CA . GLN A 1 85 ? -11.492 11.092 4.915 1.00 91.81 85 GLN A CA 1
ATOM 697 C C . GLN A 1 85 ? -12.189 9.786 5.328 1.00 91.81 85 GLN A C 1
ATOM 699 O O . GLN A 1 85 ? -13.415 9.684 5.296 1.00 91.81 85 GLN A O 1
ATOM 704 N N . ILE A 1 86 ? -11.407 8.764 5.689 1.00 89.62 86 I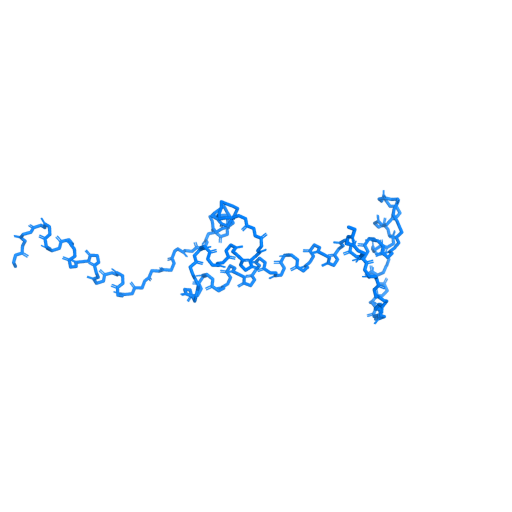LE A N 1
ATOM 705 C CA . ILE A 1 86 ? -11.967 7.489 6.134 1.00 89.62 86 ILE A CA 1
ATOM 706 C C . ILE A 1 86 ? -12.486 7.691 7.562 1.00 89.62 86 ILE A C 1
ATOM 708 O O . ILE A 1 86 ? -11.696 8.051 8.441 1.00 89.62 86 ILE A O 1
ATOM 712 N N . PRO A 1 87 ? -13.796 7.506 7.805 1.00 84.25 87 PRO A N 1
ATOM 713 C CA . PRO A 1 87 ? -14.354 7.675 9.134 1.00 84.25 87 PRO A CA 1
ATOM 714 C C . PRO A 1 87 ? -13.755 6.641 10.083 1.00 84.25 87 PRO A C 1
ATOM 716 O O . PRO A 1 87 ? -13.391 5.535 9.683 1.00 84.25 87 PRO A O 1
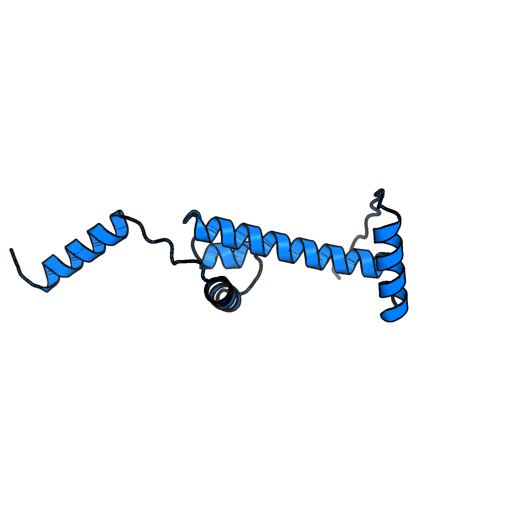ATOM 719 N N . ILE A 1 88 ? -13.662 7.010 11.358 1.00 85.31 88 ILE A N 1
ATOM 720 C CA . ILE A 1 88 ? -13.335 6.048 12.406 1.00 85.31 88 ILE A CA 1
ATOM 721 C C . ILE A 1 88 ? -14.479 5.026 12.436 1.00 85.31 88 ILE A C 1
ATOM 723 O O . ILE A 1 88 ? -15.634 5.451 12.544 1.00 85.31 88 ILE A O 1
ATOM 727 N N . PRO A 1 89 ? -14.195 3.716 12.334 1.00 82.50 89 PRO A N 1
ATOM 728 C CA . PRO A 1 89 ? -15.218 2.691 12.480 1.00 82.50 89 PRO A CA 1
ATOM 729 C C . PRO A 1 89 ? -15.869 2.833 13.857 1.00 82.50 89 PRO A C 1
ATOM 731 O O . PRO A 1 89 ? -15.226 2.608 14.880 1.00 82.50 89 PRO A O 1
ATOM 734 N N . TYR A 1 90 ? -17.124 3.278 13.873 1.00 83.50 90 TYR A N 1
ATOM 735 C CA . TYR A 1 90 ? -17.897 3.526 15.084 1.00 83.50 90 TYR A CA 1
ATOM 736 C C . TYR A 1 90 ? -19.199 2.742 15.001 1.00 83.50 90 TYR A C 1
ATOM 738 O O . TYR A 1 90 ? -19.986 2.915 14.067 1.00 83.50 90 TYR A O 1
ATOM 746 N N . THR A 1 91 ? -19.404 1.847 15.958 1.00 86.69 91 THR A N 1
ATOM 747 C CA . THR A 1 91 ? -20.523 0.906 15.959 1.00 86.69 91 THR A CA 1
ATOM 748 C C . THR A 1 91 ? -21.628 1.338 16.920 1.00 86.69 91 THR A C 1
ATOM 750 O O . THR A 1 91 ? -21.442 2.174 17.804 1.00 86.69 91 THR A O 1
ATOM 753 N N . LEU A 1 92 ? -22.809 0.727 16.790 1.00 90.00 92 LEU A N 1
ATOM 754 C CA . LEU A 1 92 ? -23.898 0.941 17.748 1.00 90.00 92 LEU A CA 1
ATOM 755 C C . LEU A 1 92 ? -23.531 0.492 19.166 1.00 90.00 92 LEU A C 1
ATOM 757 O O . LEU A 1 92 ? -24.048 1.048 20.130 1.00 90.00 92 LEU A O 1
ATOM 761 N N . ASP A 1 93 ? -22.659 -0.505 19.314 1.00 88.56 93 ASP A N 1
ATOM 762 C CA . ASP A 1 93 ? -22.209 -0.948 20.632 1.00 88.56 93 ASP A CA 1
ATOM 763 C C . ASP A 1 93 ? -21.199 0.029 21.246 1.00 88.56 93 ASP A C 1
ATOM 765 O O . ASP A 1 93 ? -21.216 0.223 22.462 1.00 88.56 93 ASP A O 1
ATOM 769 N N . ASP A 1 94 ? -20.391 0.716 20.430 1.00 89.25 94 ASP A N 1
ATOM 770 C CA . ASP A 1 94 ? -19.595 1.865 20.889 1.00 89.25 94 ASP A CA 1
ATOM 771 C C . ASP A 1 94 ? -20.509 2.967 21.429 1.00 89.25 94 ASP A C 1
ATOM 773 O O . ASP A 1 94 ? -20.337 3.403 22.567 1.00 89.25 94 ASP A O 1
ATOM 777 N N . LEU A 1 95 ? -21.570 3.302 20.687 1.00 92.69 95 LEU A N 1
ATOM 778 C CA . LEU A 1 95 ? -22.564 4.278 21.134 1.00 92.69 95 LEU A CA 1
ATOM 779 C C . LEU A 1 95 ? -23.228 3.887 22.456 1.00 92.69 95 LEU A C 1
ATOM 781 O O . LEU A 1 95 ? -23.354 4.719 23.353 1.00 92.69 95 LEU A O 1
ATOM 785 N N . LYS A 1 96 ? -23.642 2.624 22.612 1.00 94.00 96 LYS A N 1
ATOM 786 C CA . LYS A 1 96 ? -24.241 2.145 23.869 1.00 94.00 96 LYS A CA 1
ATOM 787 C C . LYS A 1 96 ? -23.271 2.276 25.042 1.00 94.00 96 LYS A C 1
ATOM 789 O O . LYS A 1 96 ? -23.688 2.710 26.115 1.00 94.00 96 LYS A O 1
ATOM 794 N N . ARG A 1 97 ? -21.997 1.918 24.845 1.00 92.06 97 ARG A N 1
ATOM 795 C CA . ARG A 1 97 ? -20.956 2.041 25.877 1.00 92.06 97 ARG A CA 1
ATOM 796 C C . ARG A 1 97 ? -20.733 3.495 26.274 1.00 92.06 97 ARG A C 1
ATOM 798 O O . ARG A 1 97 ? -20.691 3.789 27.468 1.00 92.06 97 ARG A O 1
ATOM 805 N N . ASP A 1 98 ? -20.669 4.396 25.299 1.00 92.69 98 ASP A N 1
ATOM 806 C CA . ASP A 1 98 ? -20.526 5.830 25.549 1.00 92.69 98 ASP A CA 1
ATOM 807 C C . ASP A 1 98 ? -21.731 6.379 26.329 1.00 92.69 98 ASP A C 1
ATOM 809 O O . ASP A 1 98 ? -21.566 7.111 27.307 1.00 92.69 98 ASP A O 1
ATOM 813 N N . MET A 1 99 ? -22.953 5.967 25.973 1.00 95.19 99 MET A N 1
ATOM 814 C CA . MET A 1 99 ? -24.167 6.345 26.704 1.00 95.19 99 MET A CA 1
ATOM 815 C C . MET A 1 99 ? -24.184 5.819 28.146 1.00 95.19 99 MET A C 1
ATOM 817 O O . MET A 1 99 ? -24.565 6.557 29.057 1.00 95.19 99 MET A O 1
ATOM 821 N N . GLU A 1 100 ? -23.786 4.564 28.379 1.00 93.50 100 GLU A N 1
ATOM 822 C CA . GLU A 1 100 ? -23.694 3.997 29.731 1.00 93.50 100 GLU A CA 1
ATOM 823 C C . GLU A 1 100 ? -22.656 4.748 30.574 1.00 93.50 100 GLU A C 1
ATOM 825 O O . GLU A 1 100 ? -22.920 5.105 31.726 1.00 93.50 100 GLU A O 1
ATOM 830 N N . TYR A 1 101 ? -21.495 5.042 29.984 1.00 92.56 101 TYR A N 1
ATOM 831 C CA . TYR A 1 101 ? -20.448 5.822 30.631 1.00 92.56 101 TYR A CA 1
ATOM 832 C C . TYR A 1 101 ? -20.954 7.206 31.058 1.00 92.56 101 TYR A C 1
ATOM 834 O O . TYR A 1 101 ? -20.748 7.608 32.208 1.00 92.56 101 TYR A O 1
ATOM 842 N N . VAL A 1 102 ? -21.660 7.912 30.164 1.00 94.06 102 VAL A N 1
ATOM 843 C CA . VAL A 1 102 ? -22.259 9.219 30.467 1.00 94.06 102 VAL A CA 1
ATOM 844 C C . VAL A 1 102 ? -23.272 9.098 31.605 1.00 94.06 102 VAL A C 1
ATOM 846 O O . VAL A 1 102 ? -23.137 9.830 32.582 1.00 94.06 102 VAL A O 1
ATOM 849 N N . ARG A 1 103 ? -24.212 8.141 31.550 1.00 91.50 103 ARG A N 1
ATOM 850 C CA . ARG A 1 103 ? -25.218 7.921 32.613 1.00 91.50 103 ARG A CA 1
ATOM 851 C C . ARG A 1 103 ? -24.584 7.694 33.986 1.00 91.50 103 ARG A C 1
ATOM 853 O O . ARG A 1 103 ? -24.996 8.311 34.965 1.00 91.50 103 ARG A O 1
ATOM 860 N N . ARG A 1 104 ? -23.534 6.865 34.056 1.00 89.25 104 ARG A N 1
ATOM 861 C CA . ARG A 1 104 ? -22.799 6.597 35.305 1.00 89.25 104 ARG A CA 1
ATOM 862 C C . ARG A 1 104 ? -22.130 7.854 35.869 1.00 89.25 104 ARG A C 1
ATOM 864 O O . ARG A 1 104 ? -21.997 7.984 37.082 1.00 89.25 104 ARG A O 1
ATOM 871 N N . LYS A 1 105 ? -21.673 8.762 35.003 1.00 85.69 105 LYS A N 1
ATOM 872 C CA . LYS A 1 105 ? -20.984 9.998 35.398 1.00 85.69 105 LYS A CA 1
ATOM 873 C C . LYS A 1 105 ? -21.930 11.142 35.744 1.00 85.69 105 LYS A C 1
ATOM 875 O O . LYS A 1 105 ? -21.573 11.947 36.598 1.00 85.69 105 LYS A O 1
ATOM 880 N N . THR A 1 106 ? -23.090 11.234 35.098 1.00 77.75 106 THR A N 1
ATOM 881 C CA . THR A 1 106 ? -24.037 12.335 35.314 1.00 77.75 106 THR A CA 1
ATOM 882 C C . THR A 1 106 ? -25.044 12.079 36.429 1.00 77.75 106 THR A C 1
ATOM 884 O O . THR A 1 106 ? -25.761 13.008 36.783 1.00 77.75 106 THR A O 1
ATOM 887 N N . GLY A 1 107 ? -25.088 10.880 37.023 1.00 62.09 107 GLY A N 1
ATOM 888 C CA . GLY A 1 107 ? -25.927 10.617 38.198 1.00 62.09 107 GLY A CA 1
ATOM 889 C C . GLY A 1 107 ? -27.411 10.908 37.961 1.00 62.09 107 GLY A C 1
ATOM 890 O O . GLY A 1 107 ? -28.092 11.376 38.865 1.00 62.09 107 GLY A O 1
ATOM 891 N N . CYS A 1 108 ? -27.903 10.691 36.741 1.00 53.91 108 CYS A N 1
ATOM 892 C CA . CYS A 1 108 ? -29.336 10.566 36.512 1.00 53.91 108 CYS A CA 1
ATOM 893 C C . CYS A 1 108 ? -29.655 9.075 36.536 1.00 53.91 108 CYS A C 1
ATOM 895 O O . CYS A 1 108 ? -29.307 8.358 35.593 1.00 53.91 108 CYS A O 1
ATOM 897 N N . GLU A 1 109 ? -30.232 8.640 37.657 1.00 50.16 109 GLU A N 1
ATOM 898 C CA . GLU A 1 109 ? -31.061 7.432 37.713 1.00 50.16 109 GLU A CA 1
ATOM 899 C C . GLU A 1 109 ? -32.204 7.518 36.690 1.00 50.16 109 GLU A C 1
ATOM 901 O O . GLU A 1 109 ? -32.750 8.632 36.495 1.00 50.16 109 GLU A O 1
#

Secondary structure (DSSP, 8-state):
----PPPP------HHHHHHHHHHHHHHT--HHHHHHHHHHHHHHHHHHHHHHHHHHTTSS-HHHHHHHHTS-HHHHHHHHHHTTPPP---HHHHHHHHHHHHHHHT--

Sequence (109 aa):
MIWMALEAVTTRLPREMLREVERLAEKEKVDRSELIRRLLDFALRQKRVDEALEAYRDGSVTLWRAAEMAGISLREMMELVKMKQIPIPYTLDDLKRDMEYVRRKTGCE